Protein AF-B4WV02-F1 (afdb_monomer)

Mean predicted aligned error: 11.75 Å

pLDDT: mean 76.69, std 16.71, range [40.0, 97.62]

Radius of gyration: 18.04 Å; Cα contacts (8 Å, |Δi|>4): 13; chains: 1; bounding box: 40×40×36 Å

Nearest PDB structures (foldseek):
  8tq2-assembly1_C  TM=2.613E-01  e=7.387E+00  Homo sapiens

Sequence (75 aa):
MAKGRPGGNPDIADHGFKQKHDWSEPCTEKMTIRMPASMKTAIKSGLIEDWQEVCRQAIAQELGWSDSSEENDPH

Structure (mmCIF, N/CA/C/O backbone):
data_AF-B4WV02-F1
#
_entry.id   AF-B4WV02-F1
#
loop_
_atom_site.group_PDB
_atom_site.id
_atom_site.type_symbol
_atom_site.label_atom_id
_atom_site.label_alt_id
_atom_site.label_comp_id
_atom_site.label_asym_id
_atom_site.label_entity_id
_atom_site.label_seq_id
_atom_site.pdbx_PDB_ins_code
_atom_site.Cartn_x
_atom_site.Cartn_y
_atom_site.Cartn_z
_atom_site.occupancy
_atom_site.B_iso_or_equiv
_atom_site.auth_seq_id
_atom_site.auth_comp_id
_atom_site.auth_asym_id
_atom_site.auth_atom_id
_atom_site.pdbx_PDB_model_num
ATOM 1 N N . MET A 1 1 ? 29.681 -29.315 0.213 1.00 40.00 1 MET A N 1
ATOM 2 C CA . MET A 1 1 ? 28.204 -29.394 0.219 1.00 40.00 1 MET A CA 1
ATOM 3 C C . MET A 1 1 ? 27.716 -28.696 1.478 1.00 40.00 1 MET A C 1
ATOM 5 O O . MET A 1 1 ? 28.053 -29.149 2.566 1.00 40.00 1 MET A O 1
ATOM 9 N N . ALA A 1 2 ? 27.065 -27.538 1.355 1.00 44.41 2 ALA A N 1
ATOM 10 C CA . ALA A 1 2 ? 26.634 -26.763 2.517 1.00 44.41 2 ALA A CA 1
ATOM 11 C C . ALA A 1 2 ? 25.526 -27.525 3.261 1.00 44.41 2 ALA A C 1
ATOM 13 O O . ALA A 1 2 ? 24.445 -27.764 2.730 1.00 44.41 2 ALA A O 1
ATOM 14 N N . LYS A 1 3 ? 25.846 -27.964 4.479 1.00 48.72 3 LYS A N 1
ATOM 15 C CA . LYS A 1 3 ? 24.973 -28.718 5.378 1.00 48.72 3 LYS A CA 1
ATOM 16 C C . LYS A 1 3 ? 23.924 -27.753 5.940 1.00 48.72 3 LYS A C 1
ATOM 18 O O . LYS A 1 3 ? 24.199 -27.039 6.902 1.00 48.72 3 LYS A O 1
ATOM 23 N N . GLY A 1 4 ? 22.760 -27.683 5.292 1.00 54.09 4 GLY A N 1
ATOM 24 C CA . GLY A 1 4 ? 21.599 -26.955 5.807 1.00 54.09 4 GLY A CA 1
ATOM 25 C C . GLY A 1 4 ? 21.282 -27.409 7.234 1.00 54.09 4 GLY A C 1
ATOM 26 O O . GLY A 1 4 ? 21.412 -28.590 7.560 1.00 54.09 4 GLY A O 1
ATOM 27 N N . ARG A 1 5 ? 20.945 -26.463 8.114 1.00 59.00 5 ARG A N 1
ATOM 28 C CA . ARG A 1 5 ? 20.642 -26.755 9.521 1.00 59.00 5 ARG A CA 1
ATOM 29 C C . ARG A 1 5 ? 19.428 -27.700 9.593 1.00 59.00 5 ARG A C 1
ATOM 31 O O . ARG A 1 5 ? 18.416 -27.392 8.964 1.00 59.00 5 ARG A O 1
ATOM 38 N N . PRO A 1 6 ? 19.496 -28.821 10.335 1.00 52.78 6 PRO A N 1
ATOM 39 C CA . PRO A 1 6 ? 18.336 -29.680 10.543 1.00 52.78 6 PRO A CA 1
ATOM 40 C C . PRO A 1 6 ? 17.326 -28.896 11.388 1.00 52.78 6 PRO A C 1
ATOM 42 O O . PRO A 1 6 ? 17.595 -28.602 12.550 1.00 52.78 6 PRO A O 1
ATOM 45 N N . GLY A 1 7 ? 16.221 -28.475 10.772 1.00 60.94 7 GLY A N 1
ATOM 46 C CA . GLY A 1 7 ? 15.217 -27.609 11.403 1.00 60.94 7 GLY A CA 1
ATOM 47 C C . GLY A 1 7 ? 14.814 -26.371 10.596 1.00 60.94 7 GLY A C 1
ATOM 48 O O . GLY A 1 7 ? 14.356 -25.396 11.184 1.00 60.94 7 GLY A O 1
ATOM 49 N N . GLY A 1 8 ? 14.992 -26.365 9.270 1.00 61.56 8 GLY A N 1
ATOM 50 C CA . GLY A 1 8 ? 14.279 -25.403 8.426 1.00 61.56 8 GLY A CA 1
ATOM 51 C C . GLY A 1 8 ? 12.769 -25.604 8.576 1.00 61.56 8 GLY A C 1
ATOM 52 O O . GLY A 1 8 ? 12.324 -26.747 8.652 1.00 61.56 8 GLY A O 1
ATOM 53 N N . ASN A 1 9 ? 12.001 -24.513 8.658 1.00 64.06 9 ASN A N 1
ATOM 54 C CA . ASN A 1 9 ? 10.544 -24.593 8.747 1.00 64.06 9 ASN A CA 1
ATOM 55 C C . ASN A 1 9 ? 10.004 -25.365 7.522 1.00 64.06 9 ASN A C 1
ATOM 57 O O . ASN A 1 9 ? 10.221 -24.888 6.404 1.00 64.06 9 ASN A O 1
ATOM 61 N N . PRO A 1 10 ? 9.347 -26.530 7.691 1.00 69.06 10 PRO A N 1
ATOM 62 C CA . PRO A 1 10 ? 8.810 -27.315 6.576 1.00 69.06 10 PRO A CA 1
ATOM 63 C C . PRO A 1 10 ? 7.835 -26.513 5.707 1.00 69.06 10 PRO A C 1
ATOM 65 O O . PRO A 1 10 ? 7.797 -26.694 4.494 1.00 69.06 10 PRO A O 1
ATOM 68 N N . ASP A 1 11 ? 7.142 -25.551 6.317 1.00 65.44 11 ASP A N 1
ATOM 69 C CA . ASP A 1 11 ? 6.092 -24.750 5.683 1.00 65.44 11 ASP A CA 1
ATOM 70 C C . ASP A 1 11 ? 6.643 -23.554 4.882 1.00 65.44 11 ASP A C 1
ATOM 72 O O . ASP A 1 11 ? 5.901 -22.677 4.437 1.00 65.44 11 ASP A O 1
ATOM 76 N N . ILE A 1 12 ? 7.965 -23.461 4.692 1.00 65.12 12 ILE A N 1
ATOM 77 C CA . ILE A 1 12 ? 8.574 -22.320 3.990 1.00 65.12 12 ILE A CA 1
ATOM 78 C C . ILE A 1 12 ? 8.143 -22.239 2.519 1.00 65.12 12 ILE A C 1
ATOM 80 O O . ILE A 1 12 ? 8.104 -21.148 1.954 1.00 65.12 12 ILE A O 1
ATOM 84 N N . ALA A 1 13 ? 7.791 -23.379 1.916 1.00 63.69 13 ALA A N 1
ATOM 85 C CA . ALA A 1 13 ? 7.239 -23.445 0.566 1.00 63.69 13 ALA A CA 1
ATOM 86 C C . ALA A 1 13 ? 5.805 -22.885 0.497 1.00 63.69 13 ALA A C 1
ATOM 88 O O . ALA A 1 13 ? 5.432 -22.271 -0.503 1.00 63.69 13 ALA A O 1
ATOM 89 N N . ASP A 1 14 ? 5.026 -23.026 1.572 1.00 63.38 14 ASP A N 1
ATOM 90 C CA . ASP A 1 14 ? 3.632 -22.577 1.634 1.00 63.38 14 ASP A CA 1
ATOM 91 C C . ASP A 1 14 ? 3.505 -21.091 1.989 1.00 63.38 14 ASP A C 1
ATOM 93 O O . ASP A 1 14 ? 2.591 -20.410 1.514 1.00 63.38 14 ASP A O 1
ATOM 97 N N . HIS A 1 15 ? 4.458 -20.572 2.769 1.00 64.31 15 HIS A N 1
ATOM 98 C CA . HIS A 1 15 ? 4.535 -19.165 3.179 1.00 64.31 15 HIS A CA 1
ATOM 99 C C . HIS A 1 15 ? 5.481 -18.312 2.325 1.00 64.31 15 HIS A C 1
ATOM 101 O O . HIS A 1 15 ? 5.721 -17.144 2.647 1.00 64.31 15 HIS A O 1
ATOM 107 N N . GLY A 1 16 ? 6.023 -18.877 1.244 1.00 60.28 16 GLY A N 1
ATOM 108 C CA . GLY A 1 16 ? 6.778 -18.122 0.254 1.00 60.28 16 GLY A CA 1
ATOM 109 C C . GLY A 1 16 ? 5.942 -16.973 -0.314 1.00 60.28 16 GLY A C 1
ATOM 110 O O . GLY A 1 16 ? 4.723 -17.082 -0.462 1.00 60.28 16 GLY A O 1
ATOM 111 N N . PHE A 1 17 ? 6.594 -15.854 -0.627 1.00 64.81 17 PHE A N 1
ATOM 112 C CA . PHE A 1 17 ? 5.938 -14.742 -1.307 1.00 64.81 17 PHE A CA 1
ATOM 113 C C . PHE A 1 17 ? 5.409 -15.230 -2.660 1.00 64.81 17 PHE A C 1
ATOM 115 O O . PHE A 1 17 ? 6.184 -15.582 -3.546 1.00 64.81 17 PHE A O 1
ATOM 122 N N . LYS A 1 18 ? 4.084 -15.286 -2.800 1.00 65.50 18 LYS A N 1
ATOM 123 C CA . LYS A 1 18 ? 3.426 -15.589 -4.070 1.00 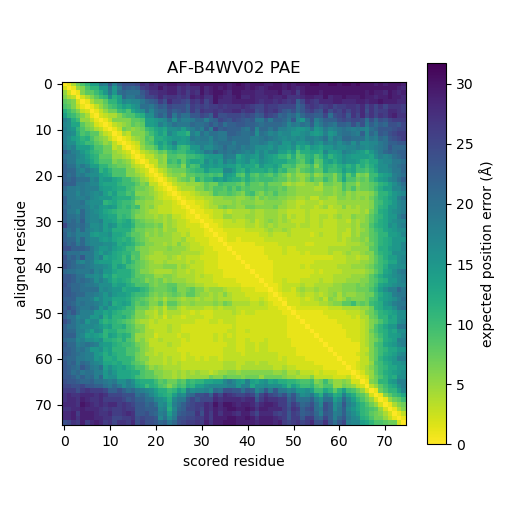65.50 18 LYS A CA 1
ATOM 124 C C . LYS A 1 18 ? 3.158 -14.267 -4.766 1.00 65.50 18 LYS A C 1
ATOM 126 O O . LYS A 1 18 ? 2.477 -13.411 -4.202 1.00 65.50 18 LYS A O 1
ATOM 131 N N . GLN A 1 19 ? 3.707 -14.110 -5.964 1.00 66.38 19 GLN A N 1
ATOM 132 C CA . GLN A 1 19 ? 3.375 -12.998 -6.841 1.00 66.38 19 GLN A CA 1
ATOM 133 C C . GLN A 1 19 ? 1.864 -13.041 -7.104 1.00 66.38 19 GLN A C 1
ATOM 135 O O . GLN A 1 19 ? 1.353 -14.020 -7.643 1.00 66.38 19 GLN A O 1
ATOM 140 N N . LYS A 1 20 ? 1.143 -12.033 -6.605 1.00 71.44 20 LYS A N 1
ATOM 141 C CA . LYS A 1 20 ? -0.323 -11.943 -6.714 1.00 71.44 20 LYS A CA 1
ATOM 142 C C . LYS A 1 20 ? -0.778 -11.216 -7.979 1.00 71.44 20 LYS A C 1
ATOM 144 O O . LYS A 1 20 ? -1.933 -11.355 -8.355 1.00 71.44 20 LYS A O 1
ATOM 149 N N . HIS A 1 21 ? 0.125 -10.459 -8.598 1.00 75.88 21 HIS A N 1
ATOM 150 C CA . HIS A 1 21 ? -0.136 -9.572 -9.727 1.00 75.88 21 HIS A CA 1
ATOM 151 C C . HIS A 1 21 ? 0.968 -9.738 -10.775 1.00 75.88 21 HIS A C 1
ATOM 153 O O . HIS A 1 21 ? 2.116 -10.016 -10.414 1.00 75.88 21 HIS A O 1
ATOM 159 N N . ASP A 1 22 ? 0.635 -9.534 -12.049 1.00 71.56 22 ASP A N 1
ATOM 160 C CA . ASP A 1 22 ? 1.552 -9.664 -13.192 1.00 71.56 22 ASP A CA 1
ATOM 161 C C . ASP A 1 22 ? 2.517 -8.466 -13.291 1.00 71.56 22 ASP A C 1
ATOM 163 O O . ASP A 1 22 ? 2.474 -7.667 -14.222 1.00 71.56 22 ASP A O 1
ATOM 167 N N . TRP A 1 23 ? 3.369 -8.305 -12.279 1.00 80.19 23 TRP A N 1
ATOM 168 C CA . TRP A 1 23 ? 4.462 -7.331 -12.276 1.00 80.19 23 TRP A CA 1
ATOM 169 C C . TRP A 1 23 ? 5.601 -7.773 -13.201 1.00 80.19 23 TRP A C 1
ATOM 171 O O . TRP A 1 23 ? 5.953 -8.958 -13.224 1.00 80.19 23 TRP A O 1
ATOM 181 N N . SER A 1 24 ? 6.216 -6.814 -13.898 1.00 79.44 24 SER A N 1
ATOM 182 C CA . SER A 1 24 ? 7.397 -7.065 -14.739 1.00 79.44 24 SER A CA 1
ATOM 183 C C . SER A 1 24 ? 8.612 -7.517 -13.918 1.00 79.44 24 SER A C 1
ATOM 185 O O . SER A 1 24 ? 9.396 -8.356 -14.362 1.00 79.44 24 SER A O 1
ATOM 187 N N . GLU A 1 25 ? 8.721 -7.016 -12.685 1.00 81.94 25 GLU A N 1
ATOM 188 C CA . GLU A 1 25 ? 9.785 -7.328 -11.737 1.00 81.94 25 GLU A CA 1
ATOM 189 C C . GLU A 1 25 ? 9.231 -7.756 -10.364 1.00 81.94 25 GLU A C 1
ATOM 191 O O . GLU A 1 25 ? 8.151 -7.321 -9.942 1.00 81.94 25 GLU A O 1
ATOM 196 N N . PRO A 1 26 ? 9.959 -8.603 -9.613 1.00 81.94 26 PRO A N 1
ATOM 197 C CA . PRO A 1 26 ? 9.543 -9.000 -8.276 1.00 81.94 26 PRO A CA 1
ATOM 198 C C . PRO A 1 26 ? 9.638 -7.825 -7.288 1.00 81.94 26 PRO A C 1
ATOM 200 O O . PRO A 1 26 ? 10.692 -7.224 -7.101 1.00 81.94 26 PRO A O 1
ATOM 203 N N . CYS A 1 27 ? 8.549 -7.550 -6.566 1.00 82.62 27 CYS A N 1
ATOM 204 C CA . CYS A 1 27 ? 8.490 -6.511 -5.532 1.00 82.62 27 CYS A CA 1
ATOM 205 C C . CYS A 1 27 ? 9.199 -6.939 -4.225 1.00 82.62 27 CYS A C 1
ATOM 207 O O . CYS A 1 27 ? 8.549 -7.227 -3.216 1.00 82.62 27 CYS A O 1
ATOM 209 N N . THR A 1 28 ? 10.536 -7.018 -4.236 1.00 84.62 28 THR A N 1
ATOM 210 C CA . THR A 1 28 ? 11.352 -7.438 -3.074 1.00 84.62 28 THR A CA 1
ATOM 211 C C . THR A 1 28 ? 11.695 -6.306 -2.105 1.00 84.62 28 THR A C 1
ATOM 213 O O . THR A 1 28 ? 11.947 -6.563 -0.924 1.00 84.62 28 THR A O 1
ATOM 216 N N . GLU A 1 29 ? 11.699 -5.064 -2.584 1.00 87.75 29 GLU A N 1
ATOM 217 C CA . GLU A 1 29 ? 12.071 -3.882 -1.804 1.00 87.75 29 GLU A CA 1
ATOM 218 C C . GLU A 1 29 ? 10.951 -3.399 -0.873 1.00 87.75 29 GLU A C 1
ATOM 220 O O . GLU A 1 29 ? 9.760 -3.597 -1.125 1.00 87.75 29 GLU A O 1
ATOM 225 N N . LYS A 1 30 ? 11.328 -2.753 0.241 1.00 89.62 30 LYS A N 1
ATOM 226 C CA . LYS A 1 30 ? 10.381 -2.268 1.260 1.00 89.62 30 LYS A CA 1
ATOM 227 C C . LYS A 1 30 ? 10.558 -0.783 1.532 1.00 89.62 30 LYS A C 1
ATOM 229 O O . LYS A 1 30 ? 11.638 -0.334 1.901 1.00 89.62 30 LYS A O 1
ATOM 234 N N . MET A 1 31 ? 9.448 -0.051 1.485 1.00 87.19 31 MET A N 1
ATOM 235 C CA . MET A 1 31 ? 9.384 1.364 1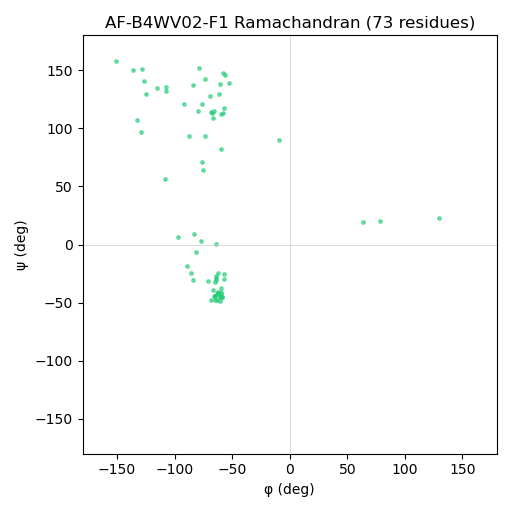.839 1.00 87.19 31 MET A CA 1
ATOM 236 C C . MET A 1 31 ? 8.296 1.612 2.891 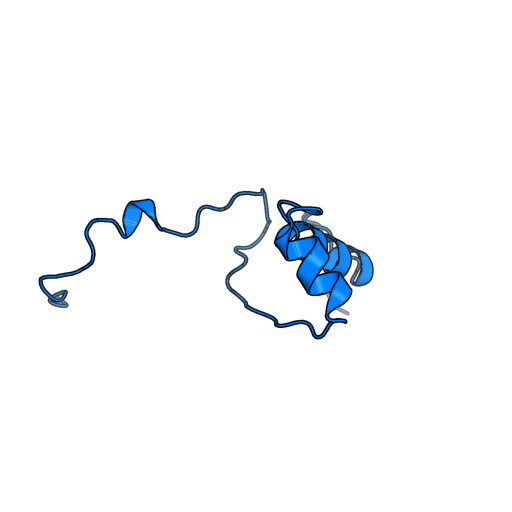1.00 87.19 31 MET A C 1
ATOM 238 O O . MET A 1 31 ? 7.223 1.012 2.853 1.00 87.19 31 MET A O 1
ATOM 242 N N . THR A 1 32 ? 8.566 2.499 3.852 1.00 91.50 32 THR A N 1
ATOM 243 C CA . THR A 1 32 ? 7.600 2.894 4.891 1.00 91.50 32 THR A CA 1
ATOM 244 C C . THR A 1 32 ? 7.080 4.306 4.651 1.00 91.50 32 THR A C 1
ATOM 246 O O . THR A 1 32 ? 7.877 5.227 4.489 1.00 91.50 32 THR A O 1
ATOM 249 N N . ILE A 1 33 ? 5.761 4.497 4.720 1.00 89.31 33 ILE A N 1
ATOM 250 C CA . ILE A 1 33 ? 5.102 5.791 4.492 1.00 89.31 33 ILE A CA 1
ATOM 251 C C . ILE A 1 33 ? 4.585 6.356 5.821 1.00 89.31 33 ILE A C 1
ATOM 253 O O . ILE A 1 33 ? 3.976 5.640 6.622 1.00 89.31 33 ILE A O 1
ATOM 257 N N . ARG A 1 34 ? 4.808 7.654 6.067 1.00 94.25 34 ARG A N 1
ATOM 258 C CA . ARG A 1 34 ? 4.188 8.373 7.193 1.00 94.25 34 ARG A CA 1
ATOM 259 C C . ARG A 1 34 ? 2.796 8.858 6.796 1.00 94.25 34 ARG A C 1
ATOM 261 O O . ARG A 1 34 ? 2.612 9.387 5.710 1.00 94.25 34 ARG A O 1
ATOM 268 N N . MET A 1 35 ? 1.829 8.702 7.695 1.00 94.12 35 MET A N 1
ATOM 269 C CA . MET A 1 35 ? 0.427 9.036 7.443 1.00 94.12 35 MET A CA 1
ATOM 270 C C . MET A 1 35 ? -0.314 9.441 8.724 1.00 94.12 35 MET A C 1
ATOM 272 O O . MET A 1 35 ? 0.103 9.023 9.810 1.00 94.12 35 MET A O 1
ATOM 276 N N . PRO A 1 36 ? -1.428 10.196 8.623 1.00 97.62 36 PRO A N 1
ATOM 277 C CA . PRO A 1 36 ? -2.307 10.468 9.755 1.00 97.62 36 PRO A CA 1
ATOM 278 C C . PRO A 1 36 ? -2.848 9.186 10.398 1.00 97.62 36 PRO A C 1
ATOM 280 O O . PRO A 1 36 ? -3.108 8.186 9.724 1.00 97.62 36 PRO A O 1
ATOM 283 N N . ALA A 1 37 ? -3.071 9.228 11.714 1.00 96.69 37 ALA A N 1
ATOM 284 C CA . ALA A 1 37 ? -3.559 8.075 12.472 1.00 96.69 37 ALA A CA 1
ATOM 285 C C . ALA A 1 37 ? -4.927 7.574 11.974 1.00 96.69 37 ALA A C 1
ATOM 287 O O . ALA A 1 37 ? -5.141 6.367 11.900 1.00 96.69 37 ALA A O 1
ATOM 288 N N . SER A 1 38 ? -5.820 8.485 11.576 1.00 96.56 38 SER A N 1
ATOM 289 C CA . SER A 1 38 ? -7.132 8.153 11.007 1.00 96.56 38 SER A CA 1
ATOM 290 C C . SER A 1 38 ? -7.018 7.315 9.732 1.00 96.56 38 SER A C 1
ATOM 292 O O . SER A 1 38 ? -7.721 6.318 9.595 1.00 96.56 38 SER A O 1
ATOM 294 N N . MET A 1 39 ? -6.085 7.661 8.841 1.00 95.06 39 MET A N 1
ATOM 295 C CA . MET A 1 39 ? -5.853 6.928 7.594 1.00 95.06 39 MET A CA 1
ATOM 296 C C . MET A 1 39 ? -5.343 5.512 7.868 1.00 95.06 39 MET A C 1
ATOM 298 O O . MET A 1 39 ? -5.866 4.541 7.326 1.00 95.06 39 MET A O 1
ATOM 302 N N . LYS A 1 40 ? -4.389 5.372 8.796 1.00 93.94 40 LYS A N 1
ATOM 303 C CA . LYS A 1 40 ? -3.898 4.058 9.230 1.00 93.94 40 LYS A CA 1
ATOM 304 C C . LYS A 1 40 ? -5.017 3.192 9.815 1.00 93.94 40 LYS A C 1
ATOM 306 O O . LYS A 1 40 ? -5.046 1.991 9.560 1.00 93.94 40 LYS A O 1
ATOM 311 N N . THR A 1 41 ? -5.916 3.779 10.604 1.00 95.12 41 THR A N 1
ATOM 312 C CA . THR A 1 41 ? -7.067 3.061 11.172 1.00 95.12 41 THR A CA 1
ATOM 313 C C . THR A 1 41 ? -8.041 2.615 10.085 1.00 95.12 41 THR A C 1
ATOM 315 O O . THR A 1 41 ? -8.438 1.456 10.104 1.00 95.12 41 THR A O 1
ATOM 318 N N . ALA A 1 42 ? -8.360 3.475 9.114 1.00 93.62 42 ALA A N 1
ATOM 319 C CA . ALA A 1 42 ? -9.252 3.141 7.999 1.00 93.62 42 ALA A CA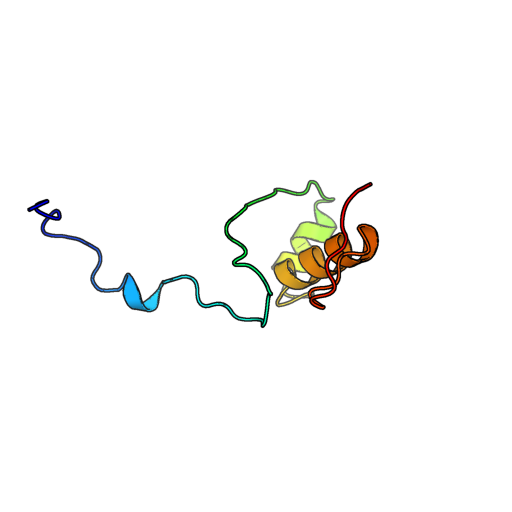 1
ATOM 320 C C . ALA A 1 42 ? -8.705 1.997 7.122 1.00 93.62 42 ALA A C 1
ATOM 322 O O . ALA A 1 42 ? -9.437 1.083 6.743 1.00 93.62 42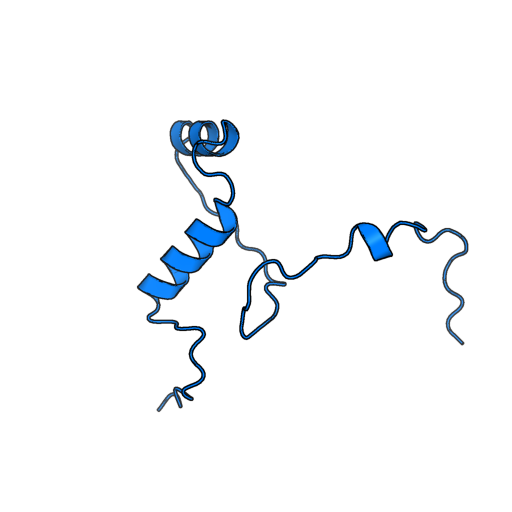 ALA A O 1
ATOM 323 N N . ILE A 1 43 ? -7.396 1.999 6.854 1.00 92.81 43 ILE A N 1
ATOM 324 C CA . ILE A 1 43 ? -6.732 0.898 6.141 1.00 92.81 43 ILE A CA 1
ATOM 325 C C . ILE A 1 43 ? -6.825 -0.395 6.960 1.00 92.81 43 ILE A C 1
ATOM 327 O O . ILE A 1 43 ? -7.217 -1.438 6.446 1.00 92.81 43 ILE A O 1
ATOM 331 N N . LYS A 1 44 ? -6.516 -0.330 8.262 1.00 89.69 44 LYS A N 1
ATOM 332 C CA . LYS A 1 44 ? -6.591 -1.494 9.157 1.00 89.69 44 LYS A CA 1
ATOM 333 C C . LYS A 1 44 ? -8.001 -2.050 9.328 1.00 89.69 44 LYS A C 1
ATOM 335 O O . LYS A 1 44 ? -8.130 -3.241 9.588 1.00 89.69 44 LYS A O 1
ATOM 340 N N . SER A 1 45 ? -9.033 -1.218 9.209 1.00 93.12 45 SER A N 1
ATOM 341 C CA . SER A 1 45 ? -10.425 -1.669 9.230 1.00 93.12 45 SER A CA 1
ATOM 342 C C . SER A 1 45 ? -10.867 -2.315 7.915 1.00 93.12 45 SER A C 1
ATOM 344 O O . SER A 1 45 ? -12.034 -2.667 7.794 1.00 93.12 45 SER A O 1
ATOM 346 N N . GLY A 1 46 ? -9.967 -2.462 6.937 1.00 90.38 46 GLY A N 1
ATOM 347 C CA . GLY A 1 46 ? -10.262 -3.117 5.667 1.00 90.38 46 GLY A CA 1
ATOM 348 C C . GLY A 1 46 ? -11.036 -2.237 4.693 1.00 90.38 46 GLY A C 1
ATOM 349 O O . GLY A 1 46 ? -11.636 -2.759 3.765 1.00 90.38 46 GLY A O 1
ATOM 350 N N . LEU A 1 47 ? -11.020 -0.907 4.866 1.00 90.00 47 LEU A N 1
ATOM 351 C CA . LEU A 1 47 ? -11.639 -0.009 3.883 1.00 90.00 47 LEU A CA 1
ATOM 352 C C . LEU A 1 47 ? -10.961 -0.128 2.505 1.00 90.00 47 LEU A C 1
ATOM 354 O O . LEU A 1 47 ? -11.575 0.163 1.485 1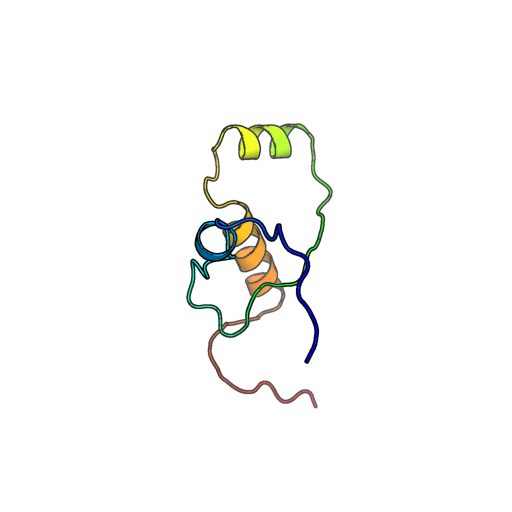.00 90.00 47 LEU A O 1
ATOM 358 N N . ILE A 1 48 ? -9.695 -0.563 2.492 1.00 89.56 48 ILE A N 1
ATOM 359 C CA . ILE A 1 48 ? -8.925 -0.907 1.298 1.00 89.56 48 ILE A CA 1
ATOM 360 C C . ILE A 1 48 ? -8.247 -2.256 1.569 1.00 89.56 48 ILE A C 1
ATOM 362 O O . ILE A 1 48 ? -7.311 -2.323 2.368 1.00 89.56 48 ILE A O 1
ATOM 366 N N . GLU A 1 49 ? -8.735 -3.327 0.941 1.00 83.94 49 GLU A N 1
ATOM 367 C CA . GLU A 1 49 ? -8.266 -4.700 1.191 1.00 83.94 49 GLU A CA 1
ATOM 368 C C . GLU A 1 49 ? -6.801 -4.908 0.774 1.00 83.94 49 GLU A C 1
ATOM 370 O O . GLU A 1 49 ? -6.000 -5.398 1.569 1.00 83.94 49 GLU A O 1
ATOM 375 N N . ASP A 1 50 ? -6.426 -4.470 -0.433 1.00 88.62 50 ASP A N 1
ATOM 376 C CA . ASP A 1 50 ? -5.053 -4.543 -0.954 1.00 88.62 50 ASP A CA 1
ATOM 377 C C . ASP A 1 50 ? -4.406 -3.152 -1.014 1.00 88.62 50 ASP A C 1
ATOM 379 O O . ASP A 1 50 ? -3.987 -2.652 -2.057 1.00 88.62 50 ASP A O 1
ATOM 383 N N . TRP A 1 51 ? -4.367 -2.474 0.137 1.00 90.06 51 TRP A N 1
ATOM 384 C CA . TRP A 1 51 ? -3.827 -1.111 0.235 1.00 90.06 51 TRP A CA 1
ATOM 385 C C . TRP A 1 51 ? -2.373 -1.000 -0.242 1.00 90.06 51 TRP A C 1
ATOM 387 O O . TRP A 1 51 ? -1.945 0.074 -0.655 1.00 90.06 51 TRP A O 1
ATOM 397 N N . GLN A 1 52 ? -1.616 -2.097 -0.182 1.00 88.75 52 GLN A N 1
ATOM 398 C CA . GLN A 1 52 ? -0.221 -2.161 -0.613 1.00 88.75 52 GLN A CA 1
ATOM 399 C C . GLN A 1 52 ? -0.122 -2.015 -2.128 1.00 88.75 52 GLN A C 1
ATOM 401 O O . GLN A 1 52 ? 0.648 -1.178 -2.602 1.00 88.75 52 GLN A O 1
ATOM 406 N N . GLU A 1 53 ? -0.939 -2.765 -2.871 1.00 88.31 53 GLU A N 1
ATOM 407 C CA . GLU A 1 53 ? -0.994 -2.657 -4.327 1.00 88.31 53 GLU A CA 1
ATOM 408 C C . GLU A 1 53 ? -1.555 -1.301 -4.767 1.00 88.31 53 GLU A C 1
ATOM 410 O O . GLU A 1 53 ? -0.999 -0.675 -5.666 1.00 88.31 53 GLU A O 1
ATOM 415 N N . VAL A 1 54 ? -2.574 -0.777 -4.075 1.00 91.50 54 VAL A N 1
ATOM 416 C CA . VAL A 1 54 ? -3.098 0.574 -4.353 1.00 91.50 54 VAL A CA 1
ATOM 417 C C . VAL A 1 54 ? -2.008 1.636 -4.182 1.00 91.50 54 VAL A C 1
ATOM 419 O O . VAL A 1 54 ? -1.844 2.503 -5.040 1.00 91.50 54 VAL A O 1
ATOM 422 N N . CYS A 1 55 ? -1.225 1.569 -3.100 1.00 91.12 55 CYS A N 1
ATOM 423 C CA . CYS A 1 55 ? -0.098 2.480 -2.904 1.00 91.12 55 CYS A CA 1
ATOM 424 C C . CYS A 1 55 ? 0.972 2.318 -3.992 1.00 91.12 55 CYS A C 1
ATOM 426 O O . CYS A 1 55 ? 1.493 3.326 -4.467 1.00 91.12 55 CYS A O 1
ATOM 428 N N . ARG A 1 56 ? 1.295 1.082 -4.397 1.00 88.94 56 ARG A N 1
ATOM 429 C C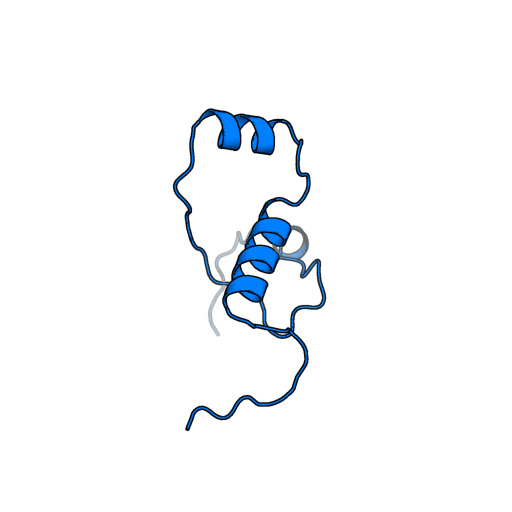A . ARG A 1 56 ? 2.263 0.818 -5.472 1.00 88.94 56 ARG A CA 1
ATOM 430 C C . ARG A 1 56 ? 1.806 1.444 -6.790 1.00 88.94 56 ARG A C 1
ATOM 432 O O . ARG A 1 56 ? 2.588 2.156 -7.409 1.00 88.94 56 ARG A O 1
ATOM 439 N N . GLN A 1 57 ? 0.552 1.227 -7.184 1.00 89.19 57 GLN A N 1
ATOM 440 C CA . GLN A 1 57 ? -0.019 1.771 -8.420 1.00 89.19 57 GLN A CA 1
ATOM 441 C C . GLN A 1 57 ? -0.049 3.298 -8.415 1.00 89.19 57 GLN A C 1
ATOM 443 O O . GLN A 1 57 ? 0.322 3.912 -9.410 1.00 89.19 57 GLN A O 1
ATOM 448 N N . ALA A 1 58 ? -0.418 3.914 -7.287 1.00 91.25 58 ALA A N 1
ATOM 449 C CA . ALA A 1 58 ? -0.386 5.367 -7.152 1.00 91.25 58 ALA A CA 1
ATOM 450 C C . ALA A 1 58 ? 1.037 5.921 -7.343 1.00 91.25 58 ALA A C 1
ATOM 452 O O . ALA A 1 58 ? 1.227 6.882 -8.079 1.00 91.25 58 ALA A O 1
ATOM 453 N N . ILE A 1 59 ? 2.048 5.289 -6.734 1.00 91.38 59 ILE A N 1
ATOM 454 C CA . ILE A 1 59 ? 3.452 5.691 -6.912 1.00 91.38 59 ILE A CA 1
ATOM 455 C C . ILE A 1 59 ? 3.903 5.481 -8.363 1.00 91.38 59 ILE A C 1
ATOM 457 O O . ILE A 1 59 ? 4.533 6.367 -8.932 1.00 91.38 59 ILE A O 1
ATOM 461 N N . ALA A 1 60 ? 3.570 4.340 -8.972 1.00 90.44 60 ALA A N 1
ATOM 462 C CA . ALA A 1 60 ? 3.910 4.050 -10.363 1.00 90.44 60 ALA A CA 1
ATOM 463 C C . ALA A 1 60 ? 3.312 5.097 -11.314 1.00 90.44 60 ALA A C 1
ATOM 465 O O . ALA A 1 60 ? 4.023 5.640 -12.154 1.00 90.44 60 ALA A O 1
ATOM 466 N N . GLN A 1 61 ? 2.041 5.452 -11.120 1.00 90.38 61 GLN A N 1
ATOM 467 C CA . GLN A 1 61 ? 1.363 6.473 -11.912 1.00 90.38 61 GLN A CA 1
ATOM 468 C C . GLN A 1 61 ? 2.038 7.848 -11.796 1.00 90.38 61 GLN A C 1
ATOM 470 O O . GLN A 1 61 ? 2.256 8.496 -12.816 1.00 90.38 61 GLN A O 1
ATOM 475 N N . GLU A 1 62 ? 2.402 8.282 -10.585 1.00 93.12 62 GLU A N 1
ATOM 476 C CA . GLU A 1 62 ? 3.109 9.557 -10.366 1.00 93.12 62 GLU A CA 1
ATOM 477 C C . GLU A 1 62 ? 4.501 9.577 -11.016 1.00 93.12 62 GLU A C 1
ATOM 479 O O . GLU A 1 62 ? 4.972 10.622 -11.460 1.00 93.12 62 GLU A O 1
ATOM 484 N N . LEU A 1 63 ? 5.156 8.417 -11.107 1.00 91.50 63 LEU A N 1
ATOM 485 C CA . LEU A 1 63 ? 6.440 8.265 -11.794 1.00 91.50 63 LEU A CA 1
ATOM 486 C C . LEU A 1 63 ? 6.301 8.116 -13.317 1.00 91.50 63 LEU A C 1
ATOM 488 O O . LEU A 1 63 ? 7.317 8.068 -14.007 1.00 91.50 63 LEU A O 1
ATOM 492 N N . GLY A 1 64 ? 5.080 8.003 -13.852 1.00 89.19 64 GLY A N 1
ATOM 493 C CA . GLY A 1 64 ? 4.860 7.609 -15.247 1.00 89.19 64 GLY A CA 1
ATOM 494 C C . GLY A 1 64 ? 5.343 6.185 -15.549 1.00 89.19 64 GLY A C 1
ATOM 495 O O . GLY A 1 64 ? 5.566 5.837 -16.705 1.00 89.19 64 GLY A O 1
ATOM 496 N N . TRP A 1 65 ? 5.520 5.363 -14.514 1.00 85.19 65 TRP A N 1
ATOM 497 C CA . TRP A 1 65 ? 5.946 3.980 -14.639 1.00 85.19 65 TRP A CA 1
ATOM 498 C C . TRP A 1 65 ? 4.765 3.136 -15.105 1.00 85.19 65 TRP A C 1
ATOM 500 O O . TRP A 1 65 ? 3.740 3.040 -14.427 1.00 85.19 65 TRP A O 1
ATOM 510 N N . SER A 1 66 ? 4.924 2.475 -16.245 1.00 71.56 66 SER A N 1
ATOM 511 C CA . SER A 1 66 ? 4.009 1.429 -16.686 1.00 71.56 66 SER A CA 1
ATOM 512 C C . SER A 1 66 ? 4.765 0.108 -16.721 1.00 71.56 66 SER A C 1
ATOM 514 O O . SER A 1 66 ? 5.873 0.066 -17.241 1.00 71.56 66 SER A O 1
ATOM 516 N N . ASP A 1 67 ? 4.169 -0.970 -16.205 1.00 65.81 67 ASP A N 1
ATOM 517 C CA . ASP A 1 67 ? 4.691 -2.339 -16.381 1.00 65.81 67 ASP A CA 1
ATOM 518 C C . ASP A 1 67 ? 4.673 -2.778 -17.870 1.00 65.81 67 ASP A C 1
ATOM 520 O O . ASP A 1 67 ? 5.076 -3.891 -18.200 1.00 65.81 67 ASP A O 1
ATOM 524 N N . SER A 1 68 ? 4.225 -1.906 -18.786 1.00 56.78 68 SER A N 1
ATOM 525 C CA . SER A 1 68 ? 4.366 -2.088 -20.227 1.00 56.78 68 SER A CA 1
ATOM 526 C C . SER A 1 68 ? 5.841 -1.980 -20.595 1.00 56.78 68 SER A C 1
ATOM 528 O O . SER A 1 68 ? 6.458 -0.923 -20.484 1.00 56.78 68 SER A O 1
ATOM 530 N N . SER A 1 69 ? 6.394 -3.097 -21.046 1.00 49.47 69 SER A N 1
ATOM 531 C CA . SER A 1 69 ? 7.712 -3.220 -21.650 1.00 49.47 69 SER A CA 1
ATOM 532 C C . SER A 1 69 ? 7.832 -2.356 -22.913 1.00 49.47 69 SER A C 1
ATOM 534 O O . SER A 1 69 ? 7.690 -2.8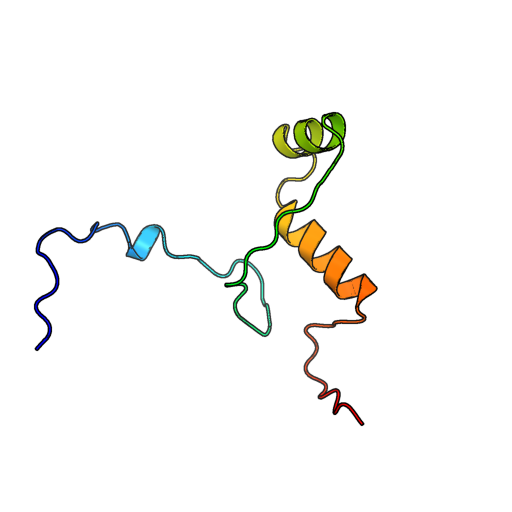61 -24.022 1.00 49.47 69 SER A O 1
ATOM 536 N N . GLU A 1 70 ? 8.104 -1.067 -22.746 1.00 49.44 70 GLU A N 1
ATOM 537 C CA . GLU A 1 70 ? 8.808 -0.244 -23.728 1.00 49.44 70 GLU A CA 1
ATOM 538 C C . GLU A 1 70 ? 9.941 0.482 -22.995 1.00 49.44 70 GLU A C 1
ATOM 540 O O . GLU A 1 70 ? 9.749 1.474 -22.293 1.00 49.44 70 GLU A O 1
ATOM 545 N N . GLU A 1 71 ? 11.113 -0.141 -23.107 1.00 49.97 71 GLU A N 1
ATOM 546 C CA . GLU A 1 71 ? 12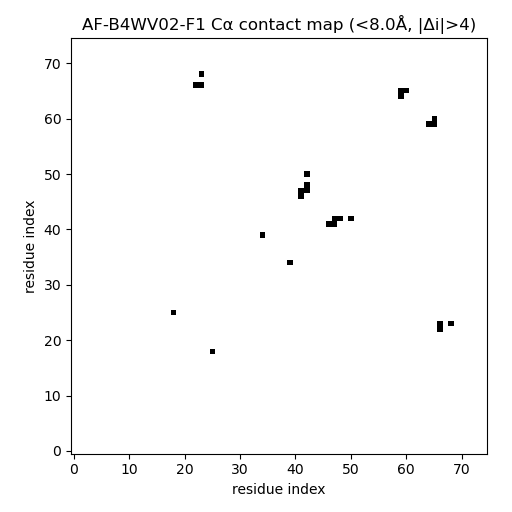.462 0.419 -23.040 1.00 49.97 71 GLU A CA 1
ATOM 547 C C . GLU A 1 71 ? 12.489 1.961 -23.031 1.00 49.97 71 GLU A C 1
ATOM 549 O O . GLU A 1 71 ? 12.540 2.609 -24.072 1.00 49.97 71 GLU A O 1
ATOM 554 N N . ASN A 1 72 ? 12.447 2.567 -21.840 1.00 45.91 72 ASN A N 1
ATOM 555 C CA . ASN A 1 72 ? 12.824 3.968 -21.680 1.00 45.91 72 ASN A CA 1
ATOM 556 C C . ASN A 1 72 ? 14.332 4.019 -21.435 1.00 45.91 72 ASN A C 1
ATOM 558 O O . ASN A 1 72 ? 14.800 3.862 -20.308 1.00 45.91 72 ASN A O 1
ATOM 562 N N . ASP A 1 73 ? 15.067 4.197 -22.529 1.00 49.41 73 ASP A N 1
ATOM 563 C CA . ASP A 1 73 ? 16.487 4.537 -22.562 1.00 49.41 73 ASP A CA 1
ATOM 564 C C . ASP A 1 73 ? 16.683 5.951 -21.964 1.00 49.41 73 ASP A C 1
ATOM 566 O O . ASP A 1 73 ? 16.140 6.922 -22.507 1.00 49.41 73 ASP A O 1
ATOM 570 N N . PRO A 1 74 ? 17.369 6.113 -20.814 1.00 57.59 74 PRO A N 1
ATOM 571 C CA . PRO A 1 74 ? 17.613 7.427 -20.242 1.00 57.59 74 PRO A CA 1
ATOM 572 C C . PRO A 1 74 ? 18.778 8.099 -20.981 1.00 57.59 74 PRO A C 1
ATOM 574 O O . PRO A 1 74 ? 19.920 7.646 -20.915 1.00 57.59 74 PRO A O 1
ATOM 577 N N . HIS A 1 75 ? 18.457 9.194 -21.671 1.00 41.59 75 HIS A N 1
ATOM 578 C CA . HIS A 1 75 ? 19.395 10.027 -22.423 1.00 41.59 75 HIS A CA 1
ATOM 579 C C . HIS A 1 75 ? 20.393 10.790 -21.534 1.00 41.59 75 HIS A C 1
ATOM 581 O O . HIS A 1 75 ? 19.995 11.251 -20.438 1.00 41.59 75 HIS A O 1
#

Foldseek 3Di:
DDDDDPDDDPCCVVPPDDDPDPALDDPPDDDDDDDDPVVVVCVVVPVPVPVVVVVVVVVCVVVVHDSPPDDPDDD

Secondary structure (DSSP, 8-state):
-----TT--GGGGTSS----S--SS-----------HHHHHHHHTTSSTTHHHHHHHHHHHHTT--SS-------

Solvent-accessible surface area (backbone atoms only — not comparable to full-atom values): 5327 Å² total; per-residue (Å²): 130,87,79,73,70,93,78,67,68,86,59,52,79,78,69,46,89,70,84,87,64,97,59,80,63,83,87,80,79,85,86,89,84,92,75,60,70,69,58,56,50,43,44,73,73,50,78,39,83,60,51,66,59,53,52,49,51,53,53,28,57,77,69,70,54,61,81,65,92,66,88,80,79,87,130